Protein AF-A0A7Y3DDL2-F1 (afdb_monomer_lite)

Secondary structure (DSSP, 8-state):
-----THHHHHHHHHHHSHHHHHHT-S-HHHHHHHHH-TTT-B-TTS-BHHHHHHHHHHHHHHTT-

Sequence (66 aa):
LKYLRGSVLESVRDTLLGRRATERGLFRRDYVETLLDDPEAHITPLRGSKLWQLGLLEQWLQTNGV

Radius of gyration: 11.34 Å; chains: 1; bounding box: 25×21×31 Å

Foldseek 3Di:
DLDQDDPSLVLLVCLCVPPQNVVVVPDDPVVLVVCSVCQNVQADPVSHGPSVVSSVVSVVCVVVVD

pLDDT: mean 88.87, std 8.14, range [56.31, 95.56]

Structure (mmCIF, N/CA/C/O backbone):
data_AF-A0A7Y3DDL2-F1
#
_entry.id   AF-A0A7Y3DDL2-F1
#
loop_
_atom_site.group_PDB
_atom_site.id
_atom_site.type_symbol
_atom_site.label_atom_id
_atom_site.label_alt_id
_atom_site.label_comp_id
_atom_site.label_asym_id
_atom_site.label_entity_id
_atom_site.label_seq_id
_atom_site.pdbx_PDB_ins_code
_atom_site.Cartn_x
_atom_site.Cartn_y
_atom_site.Cartn_z
_atom_site.occupancy
_atom_site.B_iso_or_equiv
_atom_site.auth_seq_id
_atom_site.auth_comp_id
_atom_site.auth_asym_id
_atom_site.auth_atom_id
_atom_site.pdbx_PDB_model_num
ATOM 1 N N . LEU A 1 1 ? 13.359 7.363 -3.608 1.00 58.72 1 LEU A N 1
ATOM 2 C CA . LEU A 1 1 ? 12.912 5.952 -3.627 1.00 58.72 1 LEU A CA 1
ATOM 3 C C . LEU A 1 1 ? 11.964 5.737 -4.804 1.00 58.72 1 LEU A C 1
ATOM 5 O O . LEU A 1 1 ? 10.778 5.997 -4.667 1.00 58.72 1 LEU A O 1
ATOM 9 N N . LYS A 1 2 ? 12.475 5.361 -5.982 1.00 56.31 2 LYS A N 1
ATOM 10 C CA . LYS A 1 2 ? 11.634 5.151 -7.178 1.00 56.31 2 LYS A CA 1
ATOM 11 C C . LYS A 1 2 ? 11.338 3.671 -7.437 1.00 56.31 2 LYS A C 1
ATOM 13 O O . LYS A 1 2 ? 10.256 3.348 -7.904 1.00 56.31 2 LYS A O 1
ATOM 18 N N . TYR A 1 3 ? 12.276 2.801 -7.077 1.00 64.81 3 TYR A N 1
ATOM 19 C CA . TYR A 1 3 ? 12.191 1.362 -7.291 1.00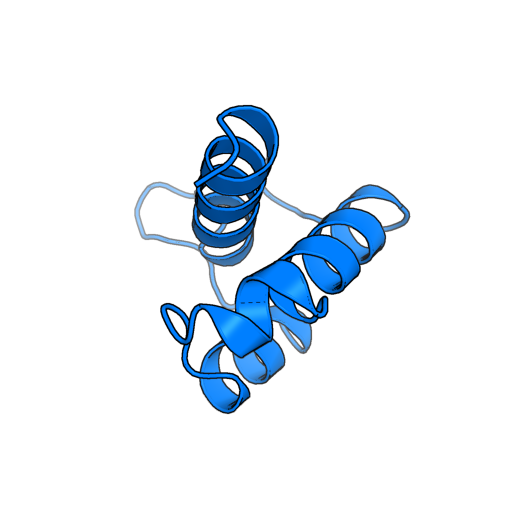 64.81 3 TYR A CA 1
ATOM 20 C C . TYR A 1 3 ? 12.169 0.681 -5.928 1.00 64.81 3 TYR A C 1
ATOM 22 O O . TYR A 1 3 ? 13.172 0.680 -5.213 1.00 64.81 3 TYR A O 1
ATOM 30 N N . LEU A 1 4 ? 10.998 0.181 -5.539 1.00 73.19 4 LEU A N 1
ATOM 31 C CA . LEU A 1 4 ? 10.869 -0.690 -4.378 1.00 73.19 4 LEU A CA 1
ATOM 32 C C . LEU A 1 4 ? 11.405 -2.056 -4.790 1.00 73.19 4 LEU A C 1
ATOM 34 O O . LEU A 1 4 ? 10.868 -2.676 -5.701 1.00 73.19 4 LEU A O 1
ATOM 38 N N . ARG A 1 5 ? 12.495 -2.494 -4.164 1.00 78.31 5 ARG A N 1
ATOM 39 C CA . ARG A 1 5 ? 13.121 -3.789 -4.438 1.00 78.31 5 ARG A CA 1
ATOM 40 C C . ARG A 1 5 ? 13.573 -4.431 -3.134 1.00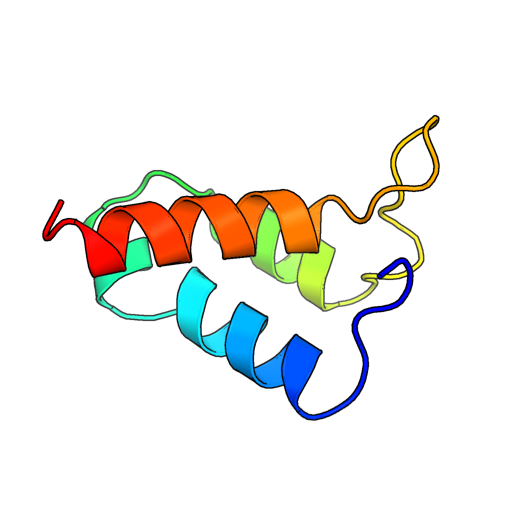 78.31 5 ARG A C 1
ATOM 42 O O . ARG A 1 5 ? 13.883 -3.729 -2.169 1.00 78.31 5 ARG A O 1
ATOM 49 N N . GLY A 1 6 ? 13.634 -5.760 -3.134 1.00 85.19 6 GLY A N 1
ATOM 50 C CA . GLY A 1 6 ? 14.112 -6.543 -1.996 1.00 85.19 6 GLY A CA 1
ATOM 51 C C . GLY A 1 6 ? 13.293 -6.291 -0.728 1.00 85.19 6 GLY A C 1
ATOM 52 O O . GLY A 1 6 ? 12.072 -6.176 -0.782 1.00 85.19 6 GLY A O 1
ATOM 53 N N . SER A 1 7 ? 13.975 -6.158 0.411 1.00 86.38 7 SER A N 1
ATOM 54 C CA . SER A 1 7 ? 13.352 -6.060 1.741 1.00 86.38 7 SER A CA 1
ATOM 55 C C . SER A 1 7 ? 12.348 -4.916 1.897 1.00 86.38 7 SER A C 1
ATOM 57 O O . SER A 1 7 ? 11.393 -5.038 2.659 1.00 86.38 7 SER A O 1
ATOM 59 N N . VAL A 1 8 ? 12.528 -3.809 1.170 1.00 86.06 8 VAL A N 1
ATOM 60 C CA . VAL A 1 8 ? 11.598 -2.673 1.237 1.00 86.06 8 VAL A CA 1
ATOM 61 C C . VAL A 1 8 ? 10.279 -3.007 0.540 1.00 86.06 8 VAL A C 1
ATOM 63 O O . VAL A 1 8 ? 9.220 -2.635 1.037 1.00 86.06 8 VAL A O 1
ATOM 66 N N . LEU A 1 9 ? 10.326 -3.725 -0.589 1.00 88.12 9 LEU A N 1
ATOM 67 C CA . LEU A 1 9 ? 9.115 -4.164 -1.285 1.00 88.12 9 LEU A CA 1
ATOM 68 C C . LEU A 1 9 ? 8.334 -5.166 -0.431 1.00 88.12 9 LEU A C 1
ATOM 70 O O . LEU A 1 9 ? 7.124 -5.016 -0.293 1.00 88.12 9 LEU A O 1
ATOM 74 N N . GLU A 1 10 ? 9.031 -6.115 0.195 1.00 90.00 10 GLU A N 1
ATOM 75 C CA . GLU A 1 10 ? 8.418 -7.088 1.107 1.00 90.00 10 GLU A CA 1
ATOM 76 C C . GLU A 1 10 ? 7.783 -6.406 2.324 1.00 90.00 10 GLU A C 1
ATOM 78 O O . GLU A 1 10 ? 6.627 -6.657 2.643 1.00 90.00 10 GLU A O 1
ATOM 83 N N . SER A 1 11 ? 8.464 -5.436 2.941 1.00 90.81 11 SER A N 1
ATOM 84 C CA . SER A 1 11 ? 7.880 -4.678 4.055 1.00 90.81 11 SER A CA 1
ATOM 85 C C . SER A 1 11 ? 6.617 -3.908 3.648 1.00 90.81 11 SER A C 1
ATOM 87 O O . SER A 1 11 ? 5.643 -3.862 4.404 1.00 90.81 11 SER A O 1
ATOM 89 N N . VAL A 1 12 ? 6.597 -3.321 2.446 1.00 92.19 12 VAL A N 1
ATOM 90 C CA . VAL A 1 12 ? 5.405 -2.643 1.912 1.00 92.19 12 VAL A CA 1
ATOM 91 C C . VAL A 1 12 ? 4.290 -3.644 1.598 1.00 92.19 12 VAL A C 1
ATOM 93 O O . VAL A 1 12 ? 3.132 -3.364 1.909 1.00 92.19 12 VAL A O 1
ATOM 96 N N . ARG A 1 13 ? 4.624 -4.815 1.040 1.00 93.62 13 ARG A N 1
ATOM 97 C CA . ARG A 1 13 ? 3.685 -5.922 0.807 1.00 93.62 13 ARG A CA 1
ATOM 98 C C . ARG A 1 13 ? 3.013 -6.340 2.112 1.00 93.62 13 ARG A C 1
ATOM 100 O O . ARG A 1 13 ? 1.786 -6.342 2.176 1.00 93.62 13 ARG A O 1
ATOM 107 N N . ASP A 1 14 ? 3.795 -6.618 3.148 1.00 93.62 14 ASP A N 1
ATOM 108 C CA . ASP A 1 14 ? 3.287 -7.042 4.456 1.00 93.62 14 ASP A CA 1
ATOM 109 C C . ASP A 1 14 ? 2.423 -5.965 5.109 1.00 93.62 14 ASP A C 1
ATOM 111 O O . ASP A 1 14 ? 1.382 -6.255 5.698 1.00 93.62 14 ASP A O 1
ATOM 115 N N . THR A 1 15 ? 2.823 -4.701 4.967 1.00 94.56 15 THR A N 1
ATOM 116 C CA . THR A 1 15 ? 2.069 -3.567 5.508 1.00 94.56 15 THR A CA 1
ATOM 117 C C . THR A 1 15 ? 0.695 -3.455 4.847 1.00 94.56 15 THR A C 1
ATOM 119 O O . THR A 1 15 ? -0.301 -3.294 5.547 1.00 94.56 15 THR A O 1
ATOM 122 N N . LEU A 1 16 ? 0.626 -3.573 3.516 1.00 94.88 16 LEU A N 1
ATOM 123 C CA . LEU A 1 16 ? -0.601 -3.371 2.738 1.00 94.88 16 LEU A CA 1
ATOM 124 C C . LEU A 1 16 ? -1.526 -4.591 2.680 1.00 94.88 16 LEU A C 1
ATOM 126 O O . LEU A 1 16 ? -2.736 -4.425 2.542 1.00 94.88 16 LEU A O 1
ATOM 130 N N . LEU A 1 17 ? -0.978 -5.804 2.765 1.00 94.44 17 LEU A N 1
ATOM 131 C CA . LEU A 1 17 ? -1.749 -7.053 2.773 1.00 94.44 17 LEU A CA 1
ATOM 132 C C . LEU A 1 17 ? -1.964 -7.608 4.188 1.00 94.44 17 LEU A C 1
ATOM 134 O O . LEU A 1 17 ? -2.659 -8.609 4.366 1.00 94.44 17 LEU A O 1
ATOM 138 N N . GLY A 1 18 ? -1.385 -6.962 5.200 1.00 93.88 18 GLY A N 1
ATOM 139 C CA . GLY A 1 18 ? -1.507 -7.354 6.592 1.00 93.88 18 GLY A CA 1
ATOM 140 C C . GLY A 1 18 ? -2.928 -7.225 7.140 1.00 93.88 18 GLY A C 1
ATOM 141 O O . GLY A 1 18 ? -3.806 -6.553 6.590 1.00 93.88 18 GLY A O 1
ATOM 142 N N . ARG A 1 19 ? -3.148 -7.854 8.298 1.00 93.00 19 ARG A N 1
ATOM 143 C CA . ARG A 1 19 ? -4.449 -7.876 8.980 1.00 93.00 19 ARG A CA 1
ATOM 144 C C . ARG A 1 19 ? -5.003 -6.472 9.258 1.00 93.00 19 ARG A C 1
ATOM 146 O O . ARG A 1 19 ? -6.168 -6.219 8.996 1.00 93.00 19 ARG A O 1
ATOM 153 N N . ARG A 1 20 ? -4.154 -5.547 9.721 1.00 92.94 20 ARG A N 1
ATOM 154 C CA . ARG A 1 20 ? -4.556 -4.160 10.024 1.00 92.94 20 ARG A CA 1
ATOM 155 C C . ARG A 1 20 ? -5.092 -3.429 8.788 1.00 92.94 20 ARG A C 1
ATOM 157 O O . ARG A 1 20 ? -6.138 -2.796 8.869 1.00 92.94 20 ARG A O 1
ATOM 164 N N . ALA A 1 21 ? -4.417 -3.564 7.647 1.00 94.12 21 ALA A N 1
ATOM 165 C CA . ALA A 1 21 ? -4.828 -2.930 6.396 1.00 94.12 21 ALA A CA 1
ATOM 166 C C . ALA A 1 21 ? -6.111 -3.554 5.826 1.00 94.12 21 ALA A C 1
ATOM 168 O O . ALA A 1 21 ? -7.006 -2.846 5.359 1.00 94.12 21 ALA A O 1
ATOM 169 N N . THR A 1 22 ? -6.216 -4.884 5.891 1.00 92.44 22 THR A N 1
ATOM 170 C CA . THR A 1 22 ? -7.372 -5.631 5.371 1.00 92.44 22 THR A CA 1
ATOM 171 C C . THR A 1 22 ? -8.634 -5.420 6.204 1.00 92.44 22 THR A C 1
ATOM 173 O O . THR A 1 22 ? -9.687 -5.171 5.625 1.00 92.44 22 THR A O 1
ATOM 176 N N . GLU A 1 23 ? -8.543 -5.432 7.538 1.00 94.31 23 GLU A N 1
ATOM 177 C CA . GLU A 1 23 ? -9.673 -5.121 8.431 1.00 94.31 23 GLU A CA 1
ATOM 178 C C . GLU A 1 23 ? -10.168 -3.682 8.251 1.00 94.31 23 GLU A C 1
ATOM 180 O O . GLU A 1 23 ? -11.362 -3.412 8.366 1.00 94.31 23 GLU A O 1
ATOM 185 N N . ARG A 1 24 ? -9.263 -2.759 7.916 1.00 94.44 24 ARG A N 1
ATOM 186 C CA . ARG A 1 24 ? -9.614 -1.363 7.658 1.00 94.44 24 ARG A CA 1
ATOM 187 C C . ARG A 1 24 ? -10.354 -1.155 6.338 1.00 94.44 24 ARG A C 1
ATOM 189 O O . ARG A 1 24 ? -11.140 -0.220 6.221 1.00 94.44 24 ARG A O 1
ATOM 196 N N . GLY A 1 25 ? -10.068 -1.972 5.326 1.00 94.56 25 GLY A N 1
ATOM 197 C CA . GLY A 1 25 ? -10.758 -1.919 4.036 1.00 94.56 25 GLY A CA 1
ATOM 198 C C . GLY A 1 25 ? -10.528 -0.641 3.213 1.00 94.56 25 GLY A C 1
ATOM 199 O O . GLY A 1 25 ? -11.312 -0.366 2.308 1.00 94.56 25 GLY A O 1
ATOM 200 N N . LEU A 1 26 ? -9.474 0.147 3.485 1.00 94.38 26 LEU A N 1
ATOM 201 C CA . LEU A 1 26 ? -9.172 1.369 2.712 1.00 94.38 26 LEU A CA 1
ATOM 202 C C . LEU A 1 26 ? -8.623 1.084 1.312 1.00 94.38 26 LEU A C 1
ATOM 204 O O . LEU A 1 26 ? -8.767 1.910 0.408 1.00 94.38 26 LEU A O 1
ATOM 208 N N . PHE A 1 27 ? -7.975 -0.064 1.127 1.00 94.31 27 PHE A N 1
ATOM 209 C CA . PHE A 1 27 ? -7.362 -0.434 -0.141 1.00 94.31 27 PHE A CA 1
ATOM 210 C C . PHE A 1 27 ? -8.117 -1.590 -0.779 1.00 94.31 27 PHE A C 1
ATOM 212 O O . PHE A 1 27 ? -8.422 -2.594 -0.137 1.00 94.31 27 PHE A O 1
ATOM 219 N N . ARG A 1 28 ? -8.372 -1.477 -2.084 1.00 94.25 28 ARG A N 1
ATOM 220 C CA . ARG A 1 28 ? -8.857 -2.613 -2.869 1.00 94.25 28 ARG A CA 1
ATOM 221 C C . ARG A 1 28 ? -7.718 -3.607 -3.043 1.00 94.25 28 ARG A C 1
ATOM 223 O O . ARG A 1 28 ? -6.739 -3.282 -3.715 1.00 94.25 28 ARG A O 1
ATOM 230 N N . ARG A 1 29 ? -7.872 -4.797 -2.463 1.00 91.94 29 ARG A N 1
ATOM 231 C CA . ARG A 1 29 ? -6.861 -5.861 -2.473 1.00 91.94 29 ARG A CA 1
ATOM 232 C C . ARG A 1 29 ? -6.339 -6.157 -3.878 1.00 91.94 29 ARG A C 1
ATOM 234 O O . ARG A 1 29 ? -5.143 -6.036 -4.096 1.00 91.94 29 ARG A O 1
ATOM 241 N N . ASP A 1 30 ? -7.228 -6.406 -4.833 1.00 94.12 30 ASP A N 1
ATOM 242 C CA . ASP A 1 30 ? -6.851 -6.762 -6.209 1.00 94.12 30 ASP A CA 1
ATOM 243 C C . ASP A 1 30 ? -5.995 -5.677 -6.882 1.00 94.12 30 ASP A C 1
ATOM 245 O O . ASP A 1 30 ? -5.056 -5.955 -7.628 1.00 94.12 30 ASP A O 1
ATOM 249 N N . TYR A 1 31 ? -6.283 -4.405 -6.583 1.00 93.81 31 TYR A N 1
ATOM 250 C CA . TYR A 1 31 ? -5.494 -3.289 -7.097 1.00 93.81 31 TYR A CA 1
ATOM 251 C C . TYR A 1 31 ? -4.117 -3.216 -6.431 1.00 93.81 31 TYR A C 1
ATOM 253 O O . TYR A 1 31 ? -3.128 -2.972 -7.113 1.00 93.81 31 TYR A O 1
ATOM 261 N N . VAL A 1 32 ? -4.030 -3.450 -5.119 1.00 93.88 32 VAL A N 1
ATOM 262 C CA . VAL A 1 32 ? -2.743 -3.534 -4.410 1.00 93.88 32 VAL A CA 1
ATOM 263 C C . VAL A 1 32 ? -1.905 -4.693 -4.943 1.00 93.88 32 VAL A C 1
ATOM 265 O O . VAL A 1 32 ? -0.719 -4.507 -5.194 1.00 93.88 32 VAL A O 1
ATOM 268 N N . GLU A 1 33 ? -2.513 -5.857 -5.162 1.00 93.50 33 GLU A N 1
ATOM 269 C CA . GLU A 1 33 ? -1.843 -7.022 -5.744 1.00 93.50 33 GLU A CA 1
ATOM 270 C C . GLU A 1 33 ? -1.330 -6.716 -7.158 1.00 93.50 33 GLU A C 1
ATOM 272 O O . GLU A 1 33 ? -0.171 -6.996 -7.445 1.00 93.50 33 GLU A O 1
ATOM 277 N N . THR A 1 34 ? -2.113 -6.014 -7.986 1.00 93.38 34 THR A N 1
ATOM 278 C CA . THR A 1 34 ? -1.662 -5.529 -9.307 1.00 93.38 34 THR A CA 1
ATOM 279 C C . THR A 1 34 ? -0.440 -4.608 -9.186 1.00 93.38 34 THR A C 1
ATOM 281 O O . THR A 1 34 ? 0.534 -4.755 -9.918 1.00 93.38 34 THR A O 1
ATOM 284 N N . LEU A 1 35 ? -0.452 -3.674 -8.224 1.00 91.69 35 LEU A N 1
ATOM 285 C CA . LEU A 1 35 ? 0.678 -2.771 -7.981 1.00 91.69 35 LEU A CA 1
ATOM 286 C C . LEU A 1 35 ? 1.938 -3.490 -7.473 1.00 91.69 35 LEU A C 1
ATOM 288 O O . LEU A 1 35 ? 3.042 -2.991 -7.679 1.00 91.69 35 LEU A O 1
ATOM 292 N N . LEU A 1 36 ? 1.769 -4.606 -6.762 1.00 90.81 36 LEU A N 1
ATOM 293 C CA . LEU A 1 36 ? 2.849 -5.430 -6.219 1.00 90.81 36 LEU A CA 1
ATOM 294 C C . LEU A 1 36 ? 3.451 -6.383 -7.255 1.00 90.81 36 LEU A C 1
ATOM 296 O O . LEU A 1 36 ? 4.608 -6.767 -7.088 1.00 90.81 36 LEU A O 1
ATOM 300 N N . ASP A 1 37 ? 2.678 -6.777 -8.267 1.00 91.56 37 ASP A N 1
ATOM 301 C CA . ASP A 1 37 ? 3.114 -7.677 -9.340 1.00 91.56 37 ASP A CA 1
ATOM 302 C C . ASP A 1 37 ? 4.061 -6.966 -10.321 1.00 91.56 37 ASP A C 1
ATOM 304 O O . ASP A 1 37 ? 5.113 -7.500 -10.665 1.00 91.56 37 ASP A O 1
ATOM 308 N N . ASP A 1 38 ? 3.758 -5.708 -10.673 1.00 88.25 38 ASP A N 1
ATOM 309 C CA . ASP A 1 38 ? 4.635 -4.861 -11.497 1.00 88.25 38 ASP A CA 1
ATOM 310 C C . ASP A 1 38 ? 4.830 -3.443 -10.909 1.00 88.25 38 ASP A C 1
ATOM 312 O O . ASP A 1 38 ? 4.319 -2.437 -11.420 1.00 88.25 38 ASP A O 1
ATOM 316 N N . PRO A 1 39 ? 5.599 -3.307 -9.813 1.00 83.62 39 PRO A N 1
ATOM 317 C CA . PRO A 1 39 ? 5.781 -2.026 -9.133 1.00 83.62 39 PRO A CA 1
ATOM 318 C C . PRO A 1 39 ? 6.499 -0.968 -9.986 1.00 83.62 39 PRO A C 1
ATOM 320 O O . PRO A 1 39 ? 6.372 0.229 -9.702 1.00 83.62 39 PRO A O 1
ATOM 323 N N . GLU A 1 40 ? 7.248 -1.373 -11.018 1.00 82.31 40 GLU A N 1
ATOM 324 C CA . GLU A 1 40 ? 7.988 -0.463 -11.901 1.00 82.31 40 GLU A CA 1
ATOM 325 C C . GLU A 1 40 ? 7.132 0.075 -13.054 1.00 82.31 40 GLU A C 1
ATOM 327 O O . GLU A 1 40 ? 7.363 1.206 -13.493 1.00 82.31 40 GLU A O 1
ATOM 332 N N . ALA A 1 41 ? 6.099 -0.653 -13.491 1.00 84.50 41 ALA A N 1
ATOM 333 C CA . ALA A 1 41 ? 5.098 -0.132 -14.424 1.00 84.50 41 ALA A CA 1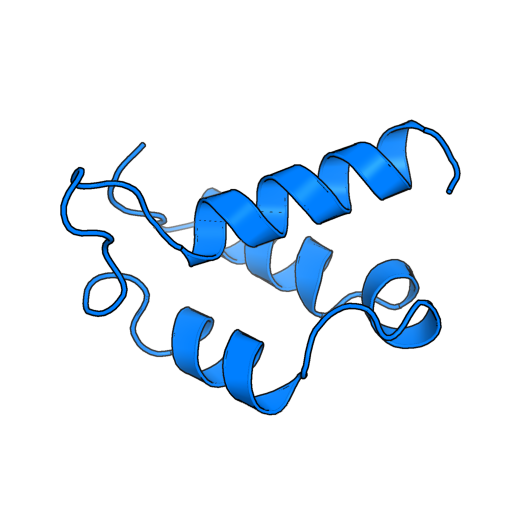
ATOM 334 C C . ALA A 1 41 ? 4.157 0.902 -13.783 1.00 84.50 41 ALA A C 1
ATOM 336 O O . ALA A 1 41 ? 3.526 1.706 -14.475 1.00 84.50 41 ALA A O 1
ATOM 337 N N . HIS A 1 42 ? 4.073 0.937 -12.451 1.00 82.44 42 HIS A N 1
ATOM 338 C CA . HIS A 1 42 ? 3.116 1.769 -11.721 1.00 82.44 42 HIS A CA 1
ATOM 339 C C . HIS A 1 42 ? 3.727 3.025 -11.090 1.00 82.44 42 HIS A C 1
ATOM 341 O O . HIS A 1 42 ? 3.485 3.377 -9.928 1.00 82.44 42 HIS A O 1
ATOM 347 N N . ILE A 1 43 ? 4.476 3.757 -11.908 1.00 83.00 43 ILE A N 1
ATOM 348 C CA . ILE A 1 43 ? 5.083 5.037 -11.551 1.00 83.00 43 ILE A CA 1
ATOM 349 C C . ILE A 1 43 ? 4.165 6.198 -11.964 1.00 83.00 43 ILE A C 1
ATOM 351 O O . ILE A 1 43 ? 3.562 6.202 -13.036 1.00 83.00 43 ILE A O 1
ATOM 355 N N . THR A 1 44 ? 4.028 7.201 -11.099 1.00 83.00 44 THR A N 1
ATOM 356 C CA . THR A 1 44 ? 3.275 8.428 -11.390 1.00 83.00 44 THR A CA 1
ATOM 357 C C . THR A 1 44 ? 4.024 9.317 -12.394 1.00 83.00 44 THR A C 1
ATOM 359 O O . THR A 1 44 ? 5.245 9.198 -12.525 1.00 83.00 44 THR A O 1
ATOM 362 N N . PRO A 1 45 ? 3.353 10.276 -13.064 1.00 81.12 45 PRO A N 1
ATOM 363 C CA . PRO A 1 45 ? 4.023 11.221 -13.969 1.00 81.12 45 PRO A CA 1
ATOM 364 C C . PRO A 1 45 ? 5.186 11.986 -13.312 1.00 81.12 45 PRO A C 1
ATOM 366 O O . PRO A 1 45 ? 6.184 12.290 -13.958 1.00 81.12 45 PRO A O 1
ATOM 369 N N . LEU A 1 46 ? 5.100 12.214 -11.996 1.00 84.12 46 LEU A N 1
ATOM 370 C CA . LEU A 1 46 ? 6.142 12.842 -11.175 1.00 84.12 46 LEU A CA 1
ATOM 371 C C . LEU A 1 46 ? 7.251 11.871 -10.731 1.00 84.12 46 LEU A C 1
ATOM 373 O O . LEU A 1 46 ? 8.047 12.193 -9.854 1.00 84.12 46 LEU A O 1
ATOM 377 N N . ARG A 1 47 ? 7.329 10.680 -11.336 1.00 76.69 47 ARG A N 1
ATOM 378 C CA . ARG A 1 47 ? 8.342 9.646 -11.070 1.00 76.69 4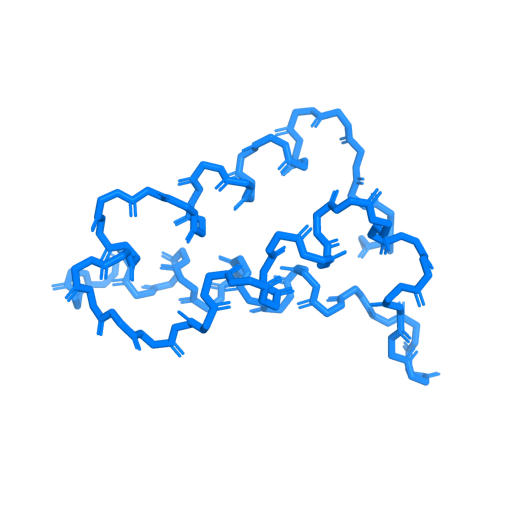7 ARG A CA 1
ATOM 379 C C . ARG A 1 47 ? 8.306 9.062 -9.649 1.00 76.69 47 ARG A C 1
ATOM 381 O O . ARG A 1 47 ? 9.315 8.524 -9.197 1.00 76.69 47 ARG A O 1
ATOM 388 N N . GLY A 1 48 ? 7.161 9.123 -8.969 1.00 82.50 48 GLY A N 1
ATOM 389 C CA . GLY A 1 48 ? 6.939 8.470 -7.675 1.00 82.50 48 GLY A CA 1
ATOM 390 C C . GLY A 1 48 ? 6.295 7.089 -7.824 1.00 82.50 48 GLY A C 1
ATOM 391 O O . GLY A 1 48 ? 5.499 6.878 -8.733 1.00 82.50 48 GLY A O 1
ATOM 392 N N . SER A 1 49 ? 6.609 6.148 -6.933 1.00 87.38 49 SER A N 1
ATOM 393 C CA . SER A 1 49 ? 5.933 4.843 -6.898 1.00 87.38 49 SER A CA 1
ATOM 394 C C . SER A 1 49 ? 4.561 4.971 -6.238 1.00 87.38 49 SER A C 1
ATOM 396 O O . SER A 1 49 ? 4.474 5.406 -5.089 1.00 87.38 49 SER A O 1
ATOM 398 N N . LYS A 1 50 ? 3.492 4.565 -6.939 1.00 88.75 50 LYS A N 1
ATOM 399 C CA . LYS A 1 50 ? 2.139 4.511 -6.353 1.00 88.75 50 LYS A CA 1
ATOM 400 C C . LYS A 1 50 ? 2.099 3.577 -5.146 1.00 88.75 50 LYS A C 1
ATOM 402 O O . LYS A 1 50 ? 1.499 3.905 -4.128 1.00 88.75 50 LYS A O 1
ATOM 407 N N . LEU A 1 51 ? 2.792 2.446 -5.247 1.00 90.88 51 LEU A N 1
ATOM 408 C CA . LEU A 1 51 ? 2.887 1.456 -4.184 1.00 90.88 51 LEU A CA 1
ATOM 409 C C . LEU A 1 51 ? 3.537 2.039 -2.918 1.00 90.88 51 LEU A C 1
ATOM 411 O O . LEU A 1 51 ? 3.050 1.807 -1.815 1.00 90.88 51 LEU A O 1
ATOM 415 N N . TRP A 1 52 ? 4.571 2.874 -3.073 1.00 90.69 52 TRP A N 1
ATOM 416 C CA . TRP A 1 52 ? 5.177 3.582 -1.941 1.00 90.69 52 TRP A CA 1
ATOM 417 C C . TRP A 1 52 ? 4.202 4.542 -1.255 1.00 90.69 52 TRP A C 1
ATOM 419 O O . TRP A 1 52 ? 4.181 4.620 -0.032 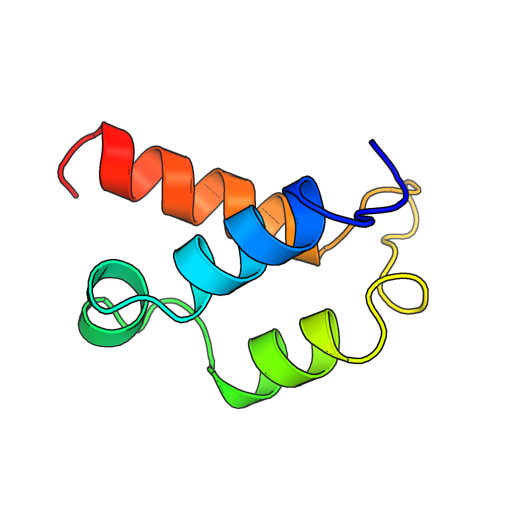1.00 90.69 52 TRP A O 1
ATOM 429 N N . GLN A 1 53 ? 3.373 5.257 -2.021 1.00 91.00 53 GLN A N 1
ATOM 430 C CA . GLN A 1 53 ? 2.383 6.174 -1.448 1.00 91.00 53 GLN A CA 1
ATOM 431 C C . GLN A 1 53 ? 1.349 5.428 -0.598 1.00 91.00 53 GLN A C 1
ATOM 433 O O . GLN A 1 53 ? 1.013 5.892 0.490 1.00 91.00 53 GLN A O 1
ATOM 438 N N . LEU A 1 54 ? 0.884 4.264 -1.066 1.00 93.69 54 LEU A N 1
ATOM 439 C CA . LEU A 1 54 ? -0.025 3.415 -0.293 1.00 93.69 54 LEU A CA 1
ATOM 440 C C . LEU A 1 54 ? 0.659 2.880 0.967 1.00 93.69 54 LEU A C 1
ATOM 442 O O . LEU A 1 54 ? 0.108 3.007 2.058 1.00 93.69 54 LEU A O 1
ATOM 446 N N . GLY A 1 55 ? 1.865 2.321 0.827 1.00 93.19 55 GLY A N 1
ATOM 447 C CA . GLY A 1 55 ? 2.620 1.765 1.951 1.00 93.19 55 GLY A CA 1
ATOM 448 C C . GLY A 1 55 ? 2.910 2.805 3.033 1.00 93.19 55 GLY A C 1
ATOM 449 O O . GLY A 1 55 ? 2.748 2.520 4.215 1.00 93.19 55 GLY A O 1
ATOM 450 N N . LEU A 1 56 ? 3.263 4.030 2.635 1.00 93.44 56 LEU A N 1
ATOM 451 C CA . LEU A 1 56 ? 3.502 5.136 3.560 1.00 93.44 56 LEU A CA 1
ATOM 452 C C . LEU A 1 56 ? 2.230 5.546 4.310 1.00 93.44 56 LEU A C 1
ATOM 454 O O . LEU A 1 56 ? 2.283 5.772 5.518 1.00 93.44 56 LEU A O 1
ATOM 458 N N . LEU A 1 57 ? 1.096 5.638 3.610 1.00 95.19 57 LEU A N 1
ATOM 459 C CA . LEU A 1 57 ? -0.183 5.962 4.238 1.00 95.19 57 LEU A CA 1
ATOM 460 C C . LEU A 1 57 ? -0.569 4.899 5.270 1.00 95.19 57 LEU A C 1
ATOM 462 O O . LEU A 1 57 ? -0.880 5.240 6.407 1.00 95.19 57 LEU A O 1
ATOM 466 N N . GLU A 1 58 ? -0.515 3.620 4.898 1.00 95.38 58 GLU A N 1
ATOM 467 C CA . GLU A 1 58 ? -0.868 2.534 5.815 1.00 95.38 58 GLU A CA 1
ATOM 468 C C . GLU A 1 58 ? 0.088 2.464 7.007 1.00 95.38 58 GLU A C 1
ATOM 470 O O . GLU A 1 58 ? -0.352 2.340 8.148 1.00 95.38 58 GLU A O 1
ATOM 475 N N . GLN A 1 59 ? 1.391 2.633 6.784 1.00 94.38 59 GLN A N 1
ATOM 476 C CA . GLN A 1 59 ? 2.361 2.683 7.873 1.00 94.38 59 GLN A CA 1
ATOM 477 C C . GLN A 1 59 ? 2.089 3.853 8.828 1.00 94.38 59 GLN A C 1
ATOM 479 O O . GLN A 1 59 ? 2.184 3.684 10.046 1.00 94.38 59 GLN A O 1
ATOM 484 N N . TRP A 1 60 ? 1.715 5.026 8.310 1.00 95.56 60 TRP A N 1
ATOM 485 C CA . TRP A 1 60 ? 1.325 6.163 9.140 1.00 95.56 60 TRP A CA 1
ATOM 486 C C . TRP A 1 60 ? 0.074 5.852 9.969 1.00 95.56 60 TRP A C 1
ATOM 488 O O . TRP A 1 60 ? 0.074 6.108 11.173 1.00 95.56 60 TRP A O 1
ATOM 498 N N . LEU A 1 61 ? -0.955 5.243 9.370 1.00 95.25 61 LEU A N 1
ATOM 499 C CA . LEU A 1 61 ? -2.174 4.838 10.081 1.00 95.25 61 LEU A CA 1
ATOM 500 C C . LEU A 1 61 ? -1.850 3.870 11.224 1.00 95.25 61 LEU A C 1
ATOM 502 O O . LEU A 1 61 ? -2.239 4.110 12.365 1.00 95.25 61 LEU A O 1
ATOM 506 N N . GLN A 1 62 ? -1.051 2.838 10.943 1.00 93.56 62 GLN A N 1
ATOM 507 C CA . GLN A 1 62 ? -0.631 1.863 11.950 1.00 93.56 62 GLN A CA 1
ATOM 508 C C . GLN A 1 62 ? 0.217 2.486 13.065 1.00 93.56 62 GLN A C 1
ATOM 510 O O . GLN A 1 62 ? 0.073 2.104 14.225 1.00 93.56 62 GLN A O 1
ATOM 515 N N . THR A 1 63 ? 1.090 3.440 12.731 1.00 94.88 63 THR A N 1
ATOM 516 C CA . THR A 1 63 ? 1.944 4.141 13.707 1.00 94.88 63 THR A CA 1
ATOM 517 C C . THR A 1 63 ? 1.117 5.005 14.658 1.00 94.88 63 THR A C 1
ATOM 519 O O . THR A 1 63 ? 1.452 5.118 15.833 1.00 94.88 63 THR A O 1
ATOM 522 N N . ASN A 1 64 ? 0.018 5.585 14.171 1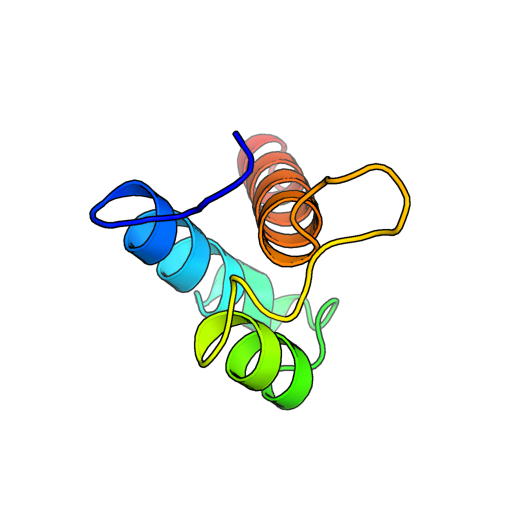.00 95.12 64 ASN A N 1
ATOM 523 C CA . ASN A 1 64 ? -0.866 6.446 14.957 1.00 95.12 64 ASN A CA 1
ATOM 524 C C . ASN A 1 64 ? -2.025 5.682 15.622 1.00 95.12 64 ASN A C 1
ATOM 526 O O . ASN A 1 64 ? -2.907 6.309 16.203 1.00 95.12 64 ASN A O 1
ATOM 530 N N . GLY A 1 65 ? -2.026 4.344 15.558 1.00 90.38 65 GLY A N 1
ATOM 531 C CA . GLY A 1 65 ? -3.042 3.507 16.202 1.00 90.38 65 GLY A CA 1
ATOM 532 C C . GLY A 1 65 ? -4.447 3.676 15.625 1.00 90.38 65 GLY A C 1
ATOM 533 O O . GLY A 1 65 ? -5.420 3.374 16.314 1.00 90.38 65 GLY A O 1
ATOM 534 N N . VAL A 1 66 ? -4.545 4.179 14.391 1.00 86.88 66 VAL A N 1
ATOM 535 C CA . VAL A 1 66 ? -5.804 4.227 13.639 1.00 86.88 66 VAL A CA 1
ATOM 536 C C . VAL A 1 66 ? -6.180 2.815 13.245 1.00 86.88 66 VAL A C 1
ATOM 538 O O . VAL A 1 66 ? -5.268 2.010 12.950 1.00 86.88 66 VAL A O 1
#